Protein AF-A0A1H5LQD2-F1 (afdb_monomer_lite)

Sequence (71 aa):
MNKFDAGNNLILMAIIDAETRHPKPSDGPTKRFPIWNKPLVKVNTIYGHAFGYTHSYGLIGWWDNTGKHHR

Foldseek 3Di:
DDPVPPLVVVVVVLQVVCQVPPPDVVQDGKDFDDPVGFDWDDDPNFIFTAGIATPPGGTSWTATPVRDIDD

Radius of gyration: 12.35 Å; chains: 1; bounding box: 31×27×30 Å

pLDDT: mean 77.8, std 12.0, range [38.38, 92.0]

Structure (mmCIF, N/CA/C/O backbone):
data_AF-A0A1H5LQD2-F1
#
_entry.id   AF-A0A1H5LQD2-F1
#
loop_
_atom_site.group_PDB
_atom_site.id
_atom_site.type_symbol
_atom_site.label_atom_id
_atom_site.label_alt_id
_atom_site.label_comp_id
_atom_site.label_asym_id
_atom_site.label_entity_id
_atom_site.label_seq_id
_atom_site.pdbx_PDB_ins_code
_atom_site.Cartn_x
_atom_site.Cartn_y
_atom_site.Cartn_z
_atom_site.occupancy
_atom_site.B_iso_or_equiv
_atom_site.auth_seq_id
_atom_site.auth_comp_id
_atom_site.auth_asym_id
_atom_site.auth_atom_id
_atom_site.pdbx_PDB_model_num
ATOM 1 N N . MET A 1 1 ? 17.144 19.595 -5.069 1.00 41.53 1 MET A N 1
ATOM 2 C CA . MET A 1 1 ? 15.780 19.078 -4.819 1.00 41.53 1 MET A CA 1
ATOM 3 C C . MET A 1 1 ? 15.912 17.678 -4.231 1.00 41.53 1 MET A C 1
ATOM 5 O O . MET A 1 1 ? 16.279 16.759 -4.956 1.00 41.53 1 MET A O 1
ATOM 9 N N . ASN A 1 2 ? 15.760 17.531 -2.912 1.00 38.38 2 ASN A N 1
ATOM 10 C CA . ASN A 1 2 ? 15.985 16.258 -2.223 1.00 38.38 2 ASN A CA 1
ATOM 11 C C . ASN A 1 2 ? 14.851 15.274 -2.542 1.00 38.38 2 ASN A C 1
ATOM 13 O O . ASN A 1 2 ? 13.686 15.534 -2.252 1.00 38.38 2 ASN A O 1
ATOM 17 N N . LYS A 1 3 ? 15.200 14.107 -3.097 1.00 44.00 3 LYS A N 1
ATOM 18 C CA . LYS A 1 3 ? 14.282 12.973 -3.333 1.00 44.00 3 LYS A CA 1
ATOM 19 C C . LYS A 1 3 ? 13.593 12.461 -2.052 1.00 44.00 3 LYS A C 1
ATOM 21 O O . LYS A 1 3 ? 12.655 11.678 -2.145 1.00 44.00 3 LYS A O 1
ATOM 26 N N . PHE A 1 4 ? 14.037 12.917 -0.879 1.00 51.00 4 PHE A N 1
ATOM 27 C CA . PHE A 1 4 ? 13.516 12.539 0.434 1.00 51.00 4 PHE A CA 1
ATOM 28 C C . PHE A 1 4 ? 12.240 13.290 0.857 1.00 51.00 4 PHE A C 1
ATOM 30 O O . PHE A 1 4 ? 11.527 12.791 1.723 1.00 51.00 4 PHE A O 1
ATOM 37 N N . ASP A 1 5 ? 11.896 14.422 0.233 1.00 54.62 5 ASP A N 1
ATOM 38 C CA . ASP A 1 5 ? 10.740 15.230 0.665 1.00 54.62 5 ASP A CA 1
ATOM 39 C C . ASP A 1 5 ? 9.458 14.923 -0.122 1.00 54.62 5 ASP A C 1
ATOM 41 O O . ASP A 1 5 ? 8.374 14.804 0.450 1.00 54.62 5 ASP A O 1
ATOM 45 N N . ALA A 1 6 ? 9.564 14.709 -1.437 1.00 54.50 6 ALA A N 1
ATOM 46 C CA . ALA A 1 6 ? 8.386 14.531 -2.289 1.00 54.50 6 ALA A CA 1
ATOM 47 C C . ALA A 1 6 ? 7.611 13.233 -1.986 1.00 54.50 6 ALA A C 1
ATOM 49 O O . ALA A 1 6 ? 6.384 13.246 -1.893 1.00 54.50 6 ALA A O 1
ATOM 50 N N . GLY A 1 7 ? 8.318 12.115 -1.782 1.00 61.16 7 GLY A N 1
ATOM 51 C CA . GLY A 1 7 ? 7.690 10.827 -1.463 1.00 61.16 7 GLY A CA 1
ATOM 52 C C . GLY A 1 7 ? 7.056 10.793 -0.070 1.00 61.16 7 GLY A C 1
ATOM 53 O O . GLY A 1 7 ? 6.009 10.177 0.120 1.00 61.16 7 GLY A O 1
ATOM 54 N N . ASN A 1 8 ? 7.644 11.503 0.897 1.00 67.12 8 ASN A N 1
ATOM 55 C CA . ASN A 1 8 ? 7.118 11.586 2.260 1.00 67.12 8 ASN A CA 1
ATOM 56 C C . ASN A 1 8 ? 5.809 12.376 2.334 1.00 67.12 8 ASN A C 1
ATOM 58 O O . ASN A 1 8 ? 4.907 11.970 3.069 1.00 67.12 8 ASN A O 1
ATOM 62 N N . ASN A 1 9 ? 5.686 13.446 1.545 1.00 74.12 9 ASN A N 1
ATOM 63 C CA . ASN A 1 9 ? 4.458 14.237 1.465 1.00 74.12 9 ASN A CA 1
ATOM 64 C C . ASN A 1 9 ? 3.293 13.422 0.889 1.00 74.12 9 ASN A C 1
ATOM 66 O O . ASN A 1 9 ? 2.194 13.467 1.433 1.00 74.12 9 ASN A O 1
ATOM 70 N N . LEU A 1 10 ? 3.538 12.617 -0.151 1.00 74.69 10 LEU A N 1
ATOM 71 C CA . LEU A 1 10 ? 2.512 11.746 -0.740 1.00 74.69 10 LEU A CA 1
ATOM 72 C C . LEU A 1 10 ? 2.041 10.663 0.240 1.00 74.69 10 LEU A C 1
ATOM 74 O O . LEU A 1 10 ? 0.841 10.446 0.388 1.00 74.69 10 LEU A O 1
ATOM 78 N N . ILE A 1 11 ? 2.971 10.043 0.972 1.00 75.00 11 ILE A N 1
ATOM 79 C CA . ILE A 1 11 ? 2.638 9.062 2.016 1.00 75.00 11 ILE A CA 1
ATOM 80 C C .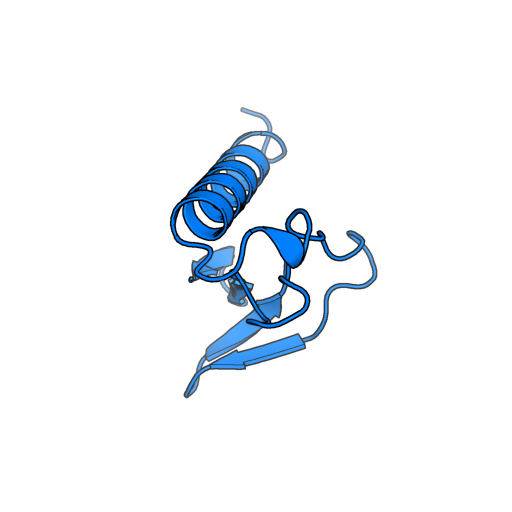 ILE A 1 11 ? 1.837 9.722 3.143 1.00 75.00 11 ILE A C 1
ATOM 82 O O . ILE A 1 11 ? 0.889 9.131 3.653 1.00 75.00 11 ILE A O 1
ATOM 86 N N . LEU A 1 12 ? 2.214 10.936 3.552 1.00 77.62 12 LEU A N 1
ATOM 87 C CA . LEU A 1 12 ? 1.497 11.675 4.589 1.00 77.62 12 LEU A CA 1
ATOM 88 C C . LEU A 1 12 ? 0.068 12.012 4.146 1.00 77.62 12 LEU A C 1
ATOM 90 O O . LEU A 1 12 ? -0.864 11.784 4.910 1.00 77.62 12 LEU A O 1
ATOM 94 N N . MET A 1 13 ? -0.116 12.475 2.908 1.00 79.06 13 MET A N 1
ATOM 95 C CA . MET A 1 13 ? -1.446 12.736 2.351 1.00 79.06 13 MET A CA 1
ATOM 96 C C . MET A 1 13 ? -2.295 11.463 2.279 1.00 79.06 13 MET A C 1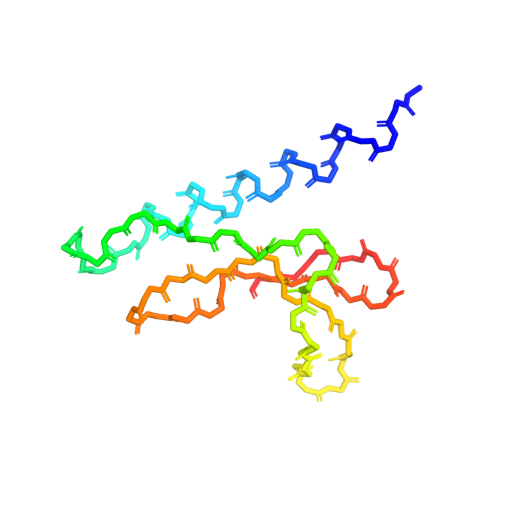
ATOM 98 O O . MET A 1 13 ? -3.463 11.498 2.652 1.00 79.06 13 MET A O 1
ATOM 102 N N . ALA A 1 14 ? -1.713 10.333 1.867 1.00 75.81 14 ALA A N 1
ATOM 103 C CA . ALA A 1 14 ? -2.416 9.052 1.837 1.00 75.81 14 ALA A CA 1
ATOM 104 C C . ALA A 1 14 ? -2.848 8.585 3.237 1.00 75.81 14 ALA A C 1
ATOM 106 O O . ALA A 1 14 ? -3.945 8.055 3.391 1.00 75.81 14 ALA A O 1
ATOM 107 N N . ILE A 1 15 ? -2.019 8.822 4.259 1.00 76.50 15 ILE A N 1
ATOM 108 C CA . ILE A 1 15 ? -2.353 8.539 5.662 1.00 76.50 15 ILE A CA 1
ATOM 109 C C . ILE A 1 15 ? -3.509 9.418 6.136 1.00 76.50 15 ILE A C 1
ATOM 111 O O . ILE A 1 15 ? -4.502 8.886 6.618 1.00 76.50 15 ILE A O 1
ATOM 115 N N . ILE A 1 16 ? -3.420 10.738 5.945 1.00 79.06 16 ILE A N 1
ATOM 116 C CA . ILE A 1 16 ? -4.470 11.683 6.358 1.00 79.06 16 ILE A CA 1
ATOM 117 C C . ILE A 1 16 ? -5.802 11.333 5.683 1.00 79.06 16 ILE A C 1
ATOM 119 O O . ILE A 1 16 ? -6.856 11.323 6.317 1.00 79.06 16 ILE A O 1
ATOM 123 N N . ASP A 1 17 ? -5.763 11.018 4.391 1.00 77.88 17 ASP A N 1
ATOM 124 C CA . ASP A 1 17 ? -6.951 10.677 3.619 1.00 77.88 17 ASP A CA 1
ATOM 125 C C . ASP A 1 17 ? -7.536 9.302 4.017 1.00 77.88 17 ASP A C 1
ATOM 127 O O . ASP A 1 17 ? -8.758 9.114 4.016 1.00 77.88 17 ASP 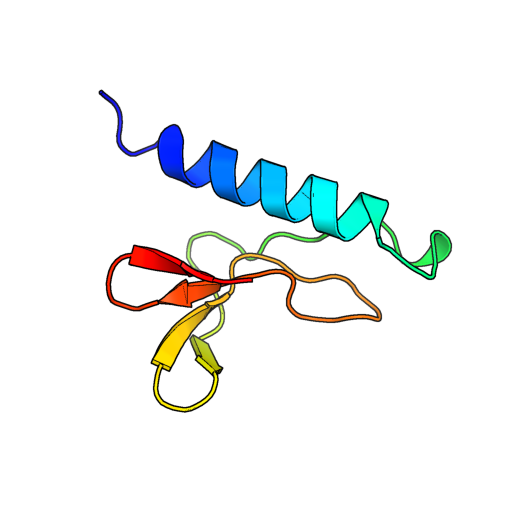A O 1
ATOM 131 N N . ALA A 1 18 ? -6.692 8.336 4.397 1.00 73.81 18 ALA A N 1
ATOM 132 C CA . ALA A 1 18 ? -7.135 7.060 4.962 1.00 73.81 18 ALA A CA 1
ATOM 133 C C . ALA A 1 18 ? -7.771 7.238 6.351 1.00 73.81 18 ALA A C 1
ATOM 135 O O . ALA A 1 18 ? -8.832 6.675 6.608 1.00 73.81 18 ALA A O 1
ATOM 136 N N . GLU A 1 19 ? -7.176 8.064 7.214 1.00 75.81 19 GLU A N 1
ATOM 137 C CA . GLU A 1 19 ? -7.701 8.382 8.549 1.00 75.81 19 GLU A CA 1
ATOM 138 C C . GLU A 1 19 ? -9.019 9.167 8.481 1.00 75.81 19 GLU A C 1
ATOM 140 O O . GLU A 1 19 ? -9.948 8.883 9.231 1.00 75.81 19 GLU A O 1
ATOM 145 N N . THR A 1 20 ? -9.158 10.092 7.528 1.00 76.94 20 THR A N 1
ATOM 146 C CA . THR A 1 20 ? -10.394 10.875 7.339 1.00 76.94 20 THR A CA 1
ATOM 147 C C . THR A 1 20 ? -11.568 10.005 6.889 1.00 76.94 20 THR A C 1
ATOM 149 O O . THR A 1 20 ? -12.709 10.241 7.278 1.00 76.94 20 THR A O 1
ATOM 152 N N . ARG A 1 21 ? -11.307 8.981 6.066 1.00 71.69 21 ARG A N 1
ATOM 153 C CA . ARG A 1 21 ? -12.334 8.036 5.590 1.00 71.69 21 ARG A CA 1
ATOM 154 C C . ARG A 1 21 ? -12.435 6.775 6.430 1.00 71.69 21 ARG A C 1
ATOM 156 O O . ARG A 1 21 ? -13.087 5.819 6.018 1.00 71.69 21 ARG A O 1
ATOM 163 N N . HIS A 1 22 ? -11.816 6.782 7.603 1.00 69.25 22 HIS A N 1
ATOM 164 C CA . HIS A 1 22 ? -11.783 5.636 8.479 1.00 69.25 22 HIS A CA 1
ATOM 165 C C . HIS A 1 22 ? -13.189 5.354 9.052 1.00 69.25 22 HIS A C 1
ATOM 167 O O . HIS A 1 22 ? -13.677 6.135 9.871 1.00 69.25 22 HIS A O 1
ATOM 173 N N . PRO A 1 23 ? -13.861 4.241 8.688 1.00 67.56 23 PRO A N 1
ATOM 174 C CA . PRO A 1 23 ? -15.247 3.998 9.104 1.00 67.56 23 PRO A CA 1
ATOM 175 C C . PRO A 1 23 ? -15.381 3.663 10.597 1.00 67.56 23 PRO A C 1
ATOM 177 O O . PRO A 1 23 ? -16.481 3.686 11.144 1.00 67.56 23 PRO A O 1
ATOM 180 N N . LYS A 1 24 ? -14.265 3.328 11.261 1.00 70.44 24 LYS A N 1
ATOM 181 C CA . LYS A 1 24 ? -14.223 2.907 12.667 1.00 70.44 24 LYS A CA 1
ATOM 182 C C . LYS A 1 24 ? -13.138 3.652 13.457 1.00 70.44 24 LYS A C 1
ATOM 184 O O . LYS A 1 24 ? -12.015 3.171 13.530 1.00 70.44 24 LYS A O 1
ATOM 189 N N . PRO A 1 25 ? -13.427 4.802 14.077 1.00 66.06 25 PRO A N 1
ATOM 190 C CA . PRO A 1 25 ? -12.416 5.622 14.759 1.00 66.06 25 PRO A CA 1
ATOM 191 C C . PRO A 1 25 ? -11.624 4.895 15.862 1.00 66.06 25 PRO A C 1
ATOM 193 O O . PRO A 1 25 ? -10.512 5.291 16.196 1.00 66.06 25 PRO A O 1
ATOM 196 N N . SER A 1 26 ? -12.173 3.808 16.419 1.00 72.12 26 SER A N 1
ATOM 197 C CA . SER A 1 26 ? -11.532 3.012 17.474 1.00 72.12 26 SER A CA 1
ATOM 198 C C . SER A 1 26 ? -10.358 2.149 16.997 1.00 72.12 26 SER A C 1
ATOM 200 O O . SER A 1 26 ? -9.765 1.436 17.799 1.00 72.12 26 SER A O 1
ATOM 202 N N . ASP A 1 27 ? -10.076 2.122 15.699 1.00 70.50 27 ASP A N 1
ATOM 203 C CA . ASP A 1 27 ? -9.075 1.235 15.100 1.00 70.50 27 ASP A CA 1
ATOM 204 C C . ASP A 1 27 ? -7.636 1.758 15.223 1.00 70.50 27 ASP A C 1
ATOM 206 O O . ASP A 1 27 ? -6.667 1.049 14.945 1.00 70.50 27 ASP A O 1
ATOM 210 N N . GLY A 1 28 ? -7.508 2.991 15.714 1.00 73.44 28 GLY A N 1
ATOM 211 C CA . GLY A 1 28 ? -6.238 3.662 15.928 1.00 73.44 28 GLY A CA 1
ATOM 212 C C . GLY A 1 28 ? -5.663 4.286 14.653 1.00 73.44 28 GLY A C 1
ATOM 213 O O . GLY A 1 28 ? -6.246 4.182 13.573 1.00 73.44 28 GLY A O 1
ATOM 214 N N . PRO A 1 29 ? -4.523 4.982 14.782 1.00 78.31 29 PRO A N 1
ATOM 215 C CA . PRO A 1 29 ? -3.893 5.673 13.667 1.00 78.31 29 PRO A CA 1
ATOM 216 C C . PRO A 1 29 ? -3.314 4.689 12.650 1.00 78.31 29 PRO A C 1
ATOM 218 O O . PRO A 1 29 ? -2.978 3.541 12.971 1.00 78.31 29 PRO A O 1
ATOM 221 N N . THR A 1 30 ? -3.117 5.169 11.425 1.00 81.25 30 THR A N 1
ATOM 222 C CA . THR A 1 30 ? -2.468 4.372 10.382 1.00 81.25 30 THR A CA 1
ATOM 223 C C . THR A 1 30 ? -1.023 4.057 10.766 1.00 81.25 30 THR A C 1
ATOM 225 O O . THR A 1 30 ? -0.251 4.933 11.162 1.00 81.25 30 THR A O 1
ATOM 228 N N . LYS A 1 31 ? -0.609 2.799 10.589 1.00 84.38 31 LYS A N 1
ATOM 229 C CA . LYS A 1 31 ? 0.759 2.350 10.863 1.00 84.38 31 LYS A CA 1
ATOM 230 C C . LYS A 1 31 ? 1.577 2.297 9.580 1.00 84.38 31 LYS A C 1
ATOM 232 O O . LYS A 1 31 ? 1.161 1.707 8.585 1.00 84.38 31 LYS A O 1
ATOM 237 N N . ARG A 1 32 ? 2.774 2.887 9.609 1.00 84.69 32 ARG A N 1
ATOM 238 C CA . ARG A 1 32 ? 3.753 2.783 8.517 1.00 84.69 32 ARG A CA 1
ATOM 239 C C . ARG A 1 32 ? 4.552 1.490 8.633 1.00 84.69 32 ARG A C 1
ATOM 241 O O . ARG A 1 32 ? 4.926 1.086 9.734 1.00 84.69 32 ARG A O 1
ATOM 248 N N . PHE A 1 33 ? 4.870 0.880 7.495 1.00 86.00 33 PHE A N 1
ATOM 249 C CA . PHE A 1 33 ? 5.855 -0.197 7.469 1.00 86.00 33 PHE A CA 1
ATOM 250 C C . PHE A 1 33 ? 7.274 0.370 7.637 1.00 86.00 33 PHE A C 1
ATOM 252 O O . PHE A 1 33 ? 7.564 1.457 7.120 1.00 86.00 33 PHE A O 1
ATOM 259 N N . PRO A 1 34 ? 8.179 -0.344 8.331 1.00 84.06 34 PRO A N 1
ATOM 260 C CA . PRO A 1 34 ? 9.577 0.057 8.426 1.00 84.06 34 PRO A CA 1
ATOM 261 C C . PRO A 1 34 ? 10.210 0.200 7.039 1.00 84.06 34 PRO A C 1
ATOM 263 O O . PRO A 1 34 ? 9.922 -0.582 6.134 1.00 84.06 34 PRO A O 1
ATOM 266 N N . ILE A 1 35 ? 11.123 1.164 6.873 1.00 80.12 35 ILE A N 1
ATOM 267 C CA . ILE A 1 35 ? 11.751 1.461 5.571 1.00 80.12 35 ILE A CA 1
ATOM 268 C C . ILE A 1 35 ? 12.394 0.212 4.953 1.00 80.12 35 ILE A C 1
ATOM 270 O O . ILE A 1 35 ? 12.261 0.010 3.746 1.00 80.12 35 ILE A O 1
ATOM 274 N N . TRP A 1 36 ? 13.031 -0.611 5.786 1.00 80.00 36 TRP A N 1
ATOM 275 C CA . TRP A 1 36 ? 13.762 -1.819 5.397 1.00 80.00 36 TRP A CA 1
ATOM 276 C C . TRP A 1 36 ? 12.913 -3.092 5.378 1.00 80.00 36 TRP A C 1
ATOM 278 O O . TRP A 1 36 ? 13.402 -4.133 4.960 1.00 80.00 36 TRP A O 1
ATOM 288 N N . ASN A 1 37 ? 11.659 -3.026 5.830 1.00 84.25 37 ASN A N 1
ATOM 289 C CA . ASN A 1 37 ? 10.779 -4.187 5.937 1.00 84.25 37 ASN A CA 1
ATOM 290 C C . ASN A 1 37 ? 9.384 -3.854 5.399 1.00 84.25 37 ASN A C 1
ATOM 292 O O . ASN A 1 37 ? 8.380 -3.935 6.109 1.00 84.25 37 ASN A O 1
ATOM 296 N N . LYS A 1 38 ? 9.346 -3.397 4.145 1.00 88.69 38 LYS A N 1
ATOM 297 C CA . LYS A 1 38 ? 8.095 -3.127 3.438 1.00 88.69 38 LYS A CA 1
ATOM 298 C C . LYS A 1 38 ? 7.589 -4.425 2.801 1.00 88.69 38 LYS A C 1
ATOM 300 O O . LYS A 1 38 ? 8.331 -5.013 2.016 1.00 88.69 38 LYS A O 1
ATOM 305 N N . PRO A 1 39 ? 6.356 -4.869 3.090 1.00 89.88 39 PRO A N 1
ATOM 306 C CA . PRO A 1 39 ? 5.783 -6.044 2.445 1.00 89.88 39 PRO A CA 1
ATOM 307 C C . PRO A 1 39 ? 5.671 -5.869 0.930 1.00 89.88 39 PRO A C 1
ATOM 309 O O . PRO A 1 39 ? 5.297 -4.793 0.452 1.00 89.88 39 PRO A O 1
ATOM 312 N N . LEU A 1 40 ? 5.935 -6.946 0.190 1.00 91.06 40 LEU A N 1
ATOM 313 C CA . LEU A 1 40 ? 5.627 -7.023 -1.235 1.00 91.06 40 LEU A CA 1
ATOM 314 C C . LEU A 1 40 ? 4.116 -7.123 -1.431 1.00 91.06 40 LEU A C 1
ATOM 316 O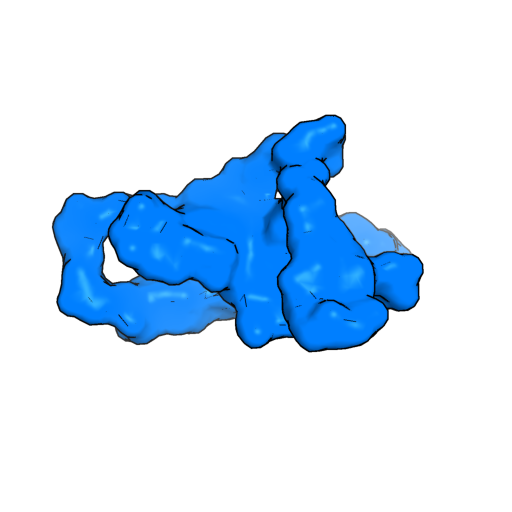 O . LEU A 1 40 ? 3.433 -7.873 -0.734 1.00 91.06 40 LEU A O 1
ATOM 320 N N . VAL A 1 41 ? 3.607 -6.391 -2.413 1.00 89.81 41 VAL A N 1
ATOM 321 C CA . VAL A 1 41 ? 2.198 -6.424 -2.801 1.00 89.81 41 VAL A CA 1
ATOM 322 C C . VAL A 1 41 ? 2.058 -6.642 -4.298 1.00 89.81 41 VAL A C 1
ATOM 324 O O . VAL A 1 41 ? 2.897 -6.212 -5.094 1.00 89.81 41 VAL A O 1
ATOM 327 N N . LYS A 1 42 ? 0.968 -7.310 -4.672 1.00 91.50 42 LYS A N 1
ATOM 328 C CA . LYS A 1 42 ? 0.537 -7.481 -6.055 1.00 91.50 42 LYS A CA 1
ATOM 329 C C . LYS A 1 42 ? -0.916 -7.044 -6.162 1.00 91.50 42 LYS A C 1
ATOM 331 O O . LYS A 1 42 ? -1.782 -7.643 -5.529 1.00 91.50 42 LYS A O 1
ATOM 336 N N . VAL A 1 43 ? -1.175 -6.031 -6.980 1.00 87.56 43 VAL A N 1
ATOM 337 C CA . VAL A 1 43 ? -2.528 -5.568 -7.304 1.00 87.56 43 VAL A CA 1
ATOM 338 C C . VAL A 1 43 ? -2.729 -5.756 -8.801 1.00 87.56 43 VAL A C 1
ATOM 340 O O . VAL A 1 43 ? -2.040 -5.142 -9.616 1.00 87.56 43 VAL A O 1
ATOM 343 N N . ASN A 1 44 ? -3.651 -6.647 -9.172 1.00 89.31 44 ASN A N 1
ATOM 344 C CA . ASN A 1 44 ? -3.819 -7.128 -10.546 1.00 89.31 44 ASN A CA 1
ATOM 345 C C . ASN A 1 44 ? -2.499 -7.686 -11.117 1.00 89.31 44 ASN A C 1
ATOM 347 O O . ASN A 1 44 ? -2.004 -8.722 -10.669 1.00 89.31 44 ASN A O 1
ATOM 351 N N . THR A 1 45 ? -1.921 -7.002 -12.103 1.00 91.88 45 THR A N 1
ATOM 352 C CA . THR A 1 45 ? -0.662 -7.363 -12.767 1.00 91.88 45 THR A CA 1
ATOM 353 C C . THR A 1 45 ? 0.530 -6.531 -12.292 1.00 91.88 45 THR A C 1
ATOM 355 O O . THR A 1 45 ? 1.646 -6.759 -12.756 1.00 91.88 45 THR A O 1
ATOM 358 N N . ILE A 1 46 ? 0.320 -5.587 -11.370 1.00 91.31 46 ILE A N 1
ATOM 359 C CA . ILE A 1 46 ? 1.341 -4.640 -10.929 1.00 91.31 46 ILE A CA 1
ATOM 360 C C . ILE A 1 46 ? 1.913 -5.088 -9.582 1.00 91.31 46 ILE A C 1
ATOM 362 O O . ILE A 1 46 ? 1.176 -5.423 -8.653 1.00 91.31 46 ILE A O 1
ATOM 366 N N . TYR A 1 47 ? 3.241 -5.084 -9.494 1.00 92.00 47 TYR A N 1
ATOM 367 C CA . TYR A 1 47 ? 4.001 -5.447 -8.302 1.00 92.00 47 TYR A CA 1
ATOM 368 C C . TYR A 1 47 ? 4.603 -4.207 -7.651 1.00 92.00 47 TYR A C 1
ATOM 370 O O . TYR A 1 47 ? 4.938 -3.235 -8.337 1.00 92.00 47 TYR A O 1
ATOM 378 N N . GLY A 1 48 ? 4.767 -4.263 -6.334 1.00 91.50 48 GLY A N 1
ATOM 379 C CA . GLY A 1 48 ? 5.313 -3.152 -5.579 1.00 91.50 48 GLY A CA 1
ATOM 380 C C . GLY A 1 48 ? 5.473 -3.433 -4.093 1.00 91.50 48 GLY A C 1
ATOM 381 O O . GLY A 1 48 ? 5.493 -4.583 -3.658 1.00 91.50 48 GLY A O 1
ATOM 382 N N . HIS A 1 49 ? 5.570 -2.359 -3.312 1.00 91.75 49 HIS A N 1
ATOM 383 C CA . HIS A 1 49 ? 5.762 -2.407 -1.866 1.00 91.75 49 HIS A CA 1
ATOM 384 C C . HIS A 1 49 ? 4.720 -1.573 -1.126 1.00 91.75 49 HIS A C 1
ATOM 386 O O . HIS A 1 49 ? 4.512 -0.398 -1.436 1.00 91.75 49 HIS A O 1
ATOM 392 N N . ALA A 1 50 ? 4.120 -2.161 -0.096 1.00 89.75 50 ALA A N 1
ATOM 393 C CA . ALA A 1 50 ? 3.231 -1.463 0.821 1.00 89.75 50 ALA A CA 1
ATOM 394 C C . ALA A 1 50 ? 3.997 -0.443 1.673 1.00 89.75 50 ALA A C 1
ATOM 396 O O . ALA A 1 50 ? 5.106 -0.721 2.134 1.00 89.75 50 ALA A O 1
ATOM 397 N N . PHE A 1 51 ? 3.398 0.719 1.948 1.00 86.12 51 PHE A N 1
ATOM 398 C CA . PHE A 1 51 ? 4.003 1.703 2.859 1.00 86.12 51 PHE A CA 1
ATOM 399 C C . PHE A 1 51 ? 3.235 1.902 4.170 1.00 86.12 51 PHE A C 1
ATOM 401 O O . PHE A 1 51 ? 3.832 2.360 5.145 1.00 86.12 51 PHE A O 1
ATOM 408 N N . GLY A 1 52 ? 1.960 1.514 4.246 1.00 84.81 52 GLY A N 1
ATOM 409 C CA . GLY A 1 52 ? 1.212 1.561 5.498 1.00 84.81 52 GLY A CA 1
ATOM 410 C C . GLY A 1 52 ? -0.074 0.747 5.487 1.00 84.81 52 GLY A C 1
ATOM 411 O O . GLY A 1 52 ? -0.538 0.304 4.435 1.00 84.81 52 GLY A O 1
ATOM 412 N N . TYR A 1 53 ? -0.645 0.564 6.672 1.00 85.50 53 TYR A N 1
ATOM 413 C CA . TYR A 1 53 ? -1.888 -0.166 6.881 1.00 85.50 53 TYR A CA 1
ATOM 414 C C . TYR A 1 53 ? -2.686 0.382 8.072 1.00 85.50 53 TYR A C 1
ATOM 416 O O . TYR A 1 53 ? -2.128 0.969 9.002 1.00 85.50 53 TYR A O 1
ATOM 424 N N . THR A 1 54 ? -3.992 0.144 8.051 1.00 80.31 54 THR A N 1
ATOM 425 C CA . THR A 1 54 ? -4.898 0.266 9.205 1.00 80.31 54 THR A CA 1
ATOM 426 C C . THR A 1 54 ? -5.198 -1.125 9.758 1.00 80.31 54 THR A C 1
ATOM 428 O O . THR A 1 54 ? -5.068 -2.124 9.045 1.00 80.31 54 THR A O 1
ATOM 431 N N . HIS A 1 55 ? -5.567 -1.219 11.034 1.00 72.88 55 HIS A N 1
ATOM 432 C CA . HIS A 1 55 ? -5.688 -2.510 11.710 1.00 72.88 55 HIS A CA 1
ATOM 433 C C . HIS A 1 55 ? -6.882 -3.342 11.204 1.00 72.88 55 HIS A C 1
ATOM 435 O O . HIS A 1 55 ? -6.731 -4.543 10.996 1.00 72.88 55 HIS A O 1
ATOM 441 N N . SER A 1 56 ? -8.026 -2.711 10.938 1.00 71.69 56 SER A N 1
ATOM 442 C CA . SER A 1 56 ? -9.260 -3.349 10.460 1.00 71.69 56 SER A CA 1
ATOM 443 C C . SER A 1 56 ? -9.459 -3.259 8.946 1.00 71.69 56 SER A C 1
ATOM 445 O O . SER A 1 56 ? -10.185 -4.089 8.404 1.00 71.69 56 SER A O 1
ATOM 447 N N . TYR A 1 57 ? -8.856 -2.287 8.249 1.00 68.06 57 TYR A N 1
ATOM 448 C CA . TYR A 1 57 ? -9.105 -2.061 6.810 1.00 68.06 57 TYR A CA 1
ATOM 449 C C . TYR A 1 57 ? -7.893 -2.340 5.912 1.00 68.06 57 TYR A C 1
ATOM 451 O O . TYR A 1 57 ? -8.011 -2.300 4.689 1.00 68.06 57 TYR A O 1
ATOM 459 N N . GLY A 1 58 ? -6.745 -2.701 6.492 1.00 77.31 58 GLY A N 1
ATOM 460 C CA . GLY A 1 58 ? -5.597 -3.200 5.743 1.00 77.31 58 GLY A CA 1
ATOM 461 C C . GLY A 1 58 ? -4.823 -2.109 5.000 1.00 77.31 58 GLY A C 1
ATOM 462 O O . GLY A 1 58 ? -4.629 -1.008 5.515 1.00 77.31 58 GLY A O 1
ATOM 463 N N . LEU A 1 59 ? -4.294 -2.462 3.826 1.00 79.44 59 LEU A N 1
ATOM 464 C CA . LEU A 1 59 ? -3.351 -1.662 3.039 1.00 79.44 59 LEU A CA 1
ATOM 465 C C . LEU A 1 59 ? -3.926 -0.285 2.673 1.00 79.44 59 LEU A C 1
ATOM 467 O O . LEU A 1 59 ? -4.967 -0.205 2.033 1.00 79.44 59 LEU A O 1
ATOM 471 N N . ILE A 1 60 ? -3.213 0.790 3.023 1.00 79.62 60 ILE A N 1
ATOM 472 C CA . ILE A 1 60 ? -3.632 2.170 2.699 1.00 79.62 60 ILE A CA 1
ATOM 473 C C . ILE A 1 60 ? -2.996 2.729 1.421 1.00 79.62 60 ILE A C 1
ATOM 475 O O . ILE A 1 60 ? -3.430 3.758 0.904 1.00 79.62 60 ILE A O 1
ATOM 479 N N . GLY A 1 61 ? -1.942 2.074 0.938 1.00 84.94 61 GLY A N 1
ATOM 480 C CA . GLY A 1 61 ? -1.276 2.424 -0.303 1.00 84.94 61 GLY A CA 1
ATOM 481 C C . GLY A 1 61 ? 0.060 1.711 -0.476 1.00 84.94 61 GLY A C 1
ATOM 482 O O . GLY A 1 61 ? 0.637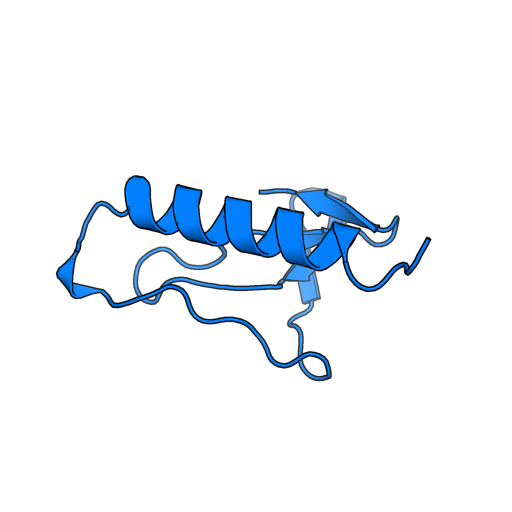 1.132 0.456 1.00 84.94 61 GLY A O 1
ATOM 483 N N . TRP A 1 62 ? 0.553 1.752 -1.708 1.00 89.12 62 TRP A N 1
ATOM 484 C CA . TRP A 1 62 ? 1.757 1.053 -2.127 1.00 89.12 62 TRP A CA 1
ATOM 485 C C . TRP A 1 62 ? 2.463 1.779 -3.276 1.00 89.12 62 TRP A C 1
ATOM 487 O O . TRP A 1 62 ? 1.874 2.583 -3.994 1.00 89.12 62 TRP A O 1
ATOM 497 N N . TRP A 1 63 ? 3.754 1.512 -3.433 1.00 88.81 63 TRP A N 1
ATOM 498 C CA . TRP A 1 63 ? 4.562 2.002 -4.548 1.00 88.81 63 TRP A CA 1
ATOM 499 C C . TRP A 1 63 ? 4.783 0.863 -5.522 1.00 88.81 63 TRP A C 1
ATOM 501 O O . TRP A 1 63 ? 5.262 -0.188 -5.097 1.00 88.81 63 TRP A O 1
ATOM 511 N N . ASP A 1 64 ? 4.472 1.053 -6.800 1.00 90.19 64 ASP A N 1
ATOM 512 C CA . ASP A 1 64 ? 4.863 0.067 -7.801 1.00 90.19 64 ASP A CA 1
ATOM 513 C C . ASP A 1 64 ? 6.377 0.083 -8.049 1.00 90.19 64 ASP A C 1
ATOM 515 O O . ASP A 1 64 ? 7.106 0.978 -7.613 1.00 90.19 64 ASP A O 1
ATOM 519 N N . ASN A 1 65 ? 6.860 -0.918 -8.780 1.00 86.56 65 ASN A N 1
ATOM 520 C CA . ASN A 1 65 ? 8.279 -1.039 -9.120 1.00 86.56 65 ASN A CA 1
ATOM 521 C C . ASN A 1 65 ? 8.819 0.123 -9.979 1.00 86.56 65 ASN A C 1
ATOM 523 O O . ASN A 1 65 ? 10.033 0.255 -10.114 1.00 86.56 65 ASN A O 1
ATOM 527 N N . THR A 1 66 ? 7.953 0.967 -10.549 1.00 87.06 66 THR A N 1
ATOM 528 C CA . THR A 1 66 ? 8.345 2.182 -11.284 1.00 87.06 66 THR A CA 1
ATOM 529 C C . THR A 1 66 ? 8.467 3.407 -10.374 1.00 87.06 66 THR A C 1
ATOM 531 O O . THR A 1 66 ? 8.892 4.471 -10.819 1.00 87.06 66 THR A O 1
ATOM 534 N N . GLY A 1 67 ? 8.125 3.267 -9.090 1.00 81.00 67 GLY A N 1
ATOM 535 C CA . GLY A 1 67 ? 8.089 4.366 -8.133 1.00 81.00 67 GLY A CA 1
ATOM 536 C C . GLY A 1 67 ? 6.824 5.213 -8.242 1.00 81.00 67 GLY A C 1
ATOM 537 O O . GLY A 1 67 ? 6.793 6.319 -7.704 1.00 81.00 67 GLY A O 1
ATOM 538 N N . LYS A 1 68 ? 5.772 4.725 -8.911 1.00 83.94 68 LYS A N 1
ATOM 539 C CA . LYS A 1 68 ? 4.462 5.375 -8.921 1.00 83.94 68 LYS A CA 1
ATOM 540 C C . LYS A 1 68 ? 3.675 4.966 -7.679 1.00 83.94 68 LYS A C 1
ATOM 542 O O . LYS A 1 68 ? 3.635 3.798 -7.296 1.00 83.94 68 LYS A O 1
ATOM 547 N N . HIS A 1 69 ? 3.051 5.957 -7.055 1.00 83.50 69 HIS A N 1
ATOM 548 C CA . HIS A 1 69 ? 2.201 5.771 -5.889 1.00 83.50 69 HIS A CA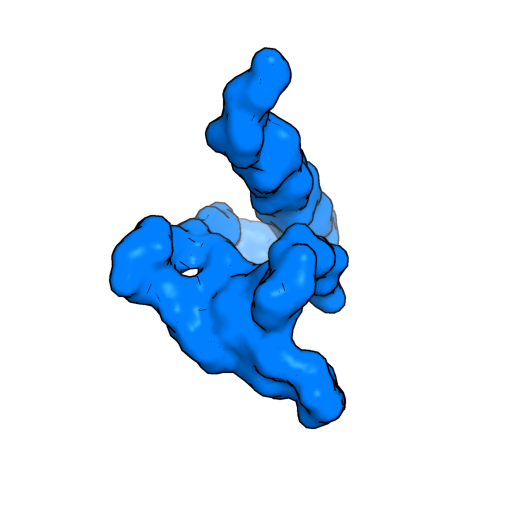 1
ATOM 549 C C . HIS A 1 69 ? 0.807 5.297 -6.308 1.00 83.50 69 HIS A C 1
ATOM 551 O O . HIS A 1 69 ? 0.173 5.901 -7.178 1.00 83.50 69 HIS A O 1
ATOM 557 N N . HIS A 1 70 ? 0.319 4.261 -5.638 1.00 81.12 70 HIS A N 1
ATOM 558 C CA . HIS A 1 70 ? -1.017 3.702 -5.788 1.00 81.12 70 HIS A CA 1
ATOM 559 C C . HIS A 1 70 ? -1.701 3.634 -4.432 1.00 81.12 70 HIS A C 1
ATOM 561 O O . HIS A 1 70 ? -1.053 3.579 -3.381 1.00 81.12 70 HIS A O 1
ATOM 567 N N . ARG A 1 71 ? -3.024 3.649 -4.475 1.00 73.25 71 ARG A N 1
ATOM 568 C CA . ARG A 1 71 ? -3.868 3.760 -3.305 1.00 73.25 71 ARG A CA 1
ATOM 569 C C . ARG A 1 71 ? -4.889 2.637 -3.255 1.00 73.25 71 ARG A C 1
ATOM 571 O O . ARG A 1 71 ? -5.392 2.290 -4.344 1.00 73.25 71 ARG A O 1
#

Organism: NCBI:txid656366

Secondary structure (DSSP, 8-state):
--HHHHHHHHHHHHHHHHHHT-S-GGG-SPEEPPTT-PPEEEETTEEEEEEEEETTTEEEEEEETTS-EE-